Protein AF-A0AAD4SQM2-F1 (afdb_monomer_lite)

Structure (mmCIF, N/CA/C/O backbone):
data_AF-A0AAD4SQM2-F1
#
_entry.id   AF-A0AAD4SQM2-F1
#
loop_
_atom_site.group_PDB
_atom_site.id
_atom_site.type_symbol
_atom_site.label_atom_id
_atom_site.label_alt_id
_atom_site.label_comp_id
_atom_site.label_asym_id
_atom_site.label_entity_id
_atom_site.label_seq_id
_atom_site.pdbx_PDB_ins_code
_atom_site.Cartn_x
_atom_site.Cartn_y
_atom_site.Cartn_z
_atom_site.occupancy
_atom_site.B_iso_or_equiv
_atom_site.auth_seq_id
_atom_site.auth_comp_id
_atom_site.auth_asym_id
_atom_site.auth_atom_id
_atom_site.pdbx_PDB_model_num
ATOM 1 N N . MET A 1 1 ? -22.580 3.000 7.553 1.00 63.03 1 MET A N 1
ATOM 2 C CA . MET A 1 1 ? -21.147 3.328 7.423 1.00 63.03 1 MET A CA 1
ATOM 3 C C . MET A 1 1 ? -20.999 4.513 6.483 1.00 63.03 1 MET A C 1
ATOM 5 O O . MET A 1 1 ? -21.622 4.481 5.422 1.00 63.03 1 MET A O 1
ATOM 9 N N . PRO A 1 2 ? -20.251 5.557 6.866 1.00 73.69 2 PRO A N 1
ATOM 10 C CA . PRO A 1 2 ? -19.946 6.691 6.007 1.00 73.69 2 PRO A CA 1
ATOM 11 C C . PRO A 1 2 ? -19.097 6.228 4.822 1.00 73.69 2 PRO A C 1
ATOM 13 O O . PRO A 1 2 ? -18.259 5.330 4.945 1.00 73.69 2 PRO A O 1
ATOM 16 N N . LEU A 1 3 ? -19.306 6.860 3.670 1.00 71.75 3 LEU A N 1
ATOM 17 C CA . LEU A 1 3 ? -18.397 6.703 2.541 1.00 71.75 3 LEU A CA 1
ATOM 18 C C . LEU A 1 3 ? -17.006 7.222 2.947 1.00 71.75 3 LEU A C 1
ATOM 20 O O . LEU A 1 3 ? -16.938 8.241 3.645 1.00 71.75 3 LEU A O 1
ATOM 24 N N . PRO A 1 4 ? -15.913 6.561 2.521 1.00 71.56 4 PRO A N 1
ATOM 25 C CA . PRO A 1 4 ? -14.583 7.155 2.589 1.00 71.56 4 PRO A CA 1
ATOM 26 C C . PRO A 1 4 ? -14.603 8.560 1.989 1.00 71.56 4 PRO A C 1
ATOM 28 O O . PRO A 1 4 ? -15.380 8.785 1.056 1.00 71.56 4 PRO A O 1
ATOM 31 N N . PRO A 1 5 ? -13.816 9.515 2.514 1.00 68.94 5 PRO A N 1
ATOM 32 C CA . PRO A 1 5 ? -13.780 10.870 1.988 1.00 68.94 5 PRO A CA 1
ATOM 33 C C . PRO A 1 5 ? -13.407 10.822 0.506 1.00 68.94 5 PRO A C 1
ATOM 35 O O . PRO A 1 5 ? -12.262 10.584 0.139 1.00 68.94 5 PRO A O 1
ATOM 38 N N . ILE A 1 6 ? -14.408 11.020 -0.349 1.00 61.81 6 ILE A N 1
ATOM 39 C CA . ILE A 1 6 ? -14.226 11.091 -1.793 1.00 61.81 6 ILE A CA 1
ATOM 40 C C . ILE A 1 6 ? -13.721 12.505 -2.092 1.00 61.81 6 ILE A C 1
ATOM 42 O O . ILE A 1 6 ? -14.385 13.464 -1.679 1.00 61.81 6 ILE A O 1
ATOM 46 N N . PRO A 1 7 ? -12.595 12.682 -2.807 1.00 55.62 7 PRO A N 1
ATOM 47 C CA . PRO A 1 7 ? -12.159 14.003 -3.236 1.00 55.62 7 PRO A CA 1
ATOM 48 C C . PRO A 1 7 ? -13.310 14.735 -3.938 1.00 55.62 7 PRO A C 1
ATOM 50 O O . PRO A 1 7 ? -13.963 14.193 -4.830 1.00 55.62 7 PRO A O 1
ATOM 53 N N . THR A 1 8 ? -13.571 15.975 -3.523 1.00 52.72 8 THR A N 1
ATOM 54 C CA . THR A 1 8 ? -14.734 16.805 -3.898 1.00 52.72 8 THR A CA 1
ATOM 55 C C . THR A 1 8 ? -14.882 17.076 -5.401 1.00 52.72 8 THR A C 1
ATOM 57 O O . THR A 1 8 ? -15.929 17.549 -5.848 1.00 52.72 8 THR A O 1
ATOM 60 N N . ASP A 1 9 ? -13.871 16.751 -6.204 1.00 56.41 9 ASP A N 1
ATOM 61 C CA . ASP A 1 9 ? -13.920 16.832 -7.658 1.00 56.41 9 ASP A CA 1
ATOM 62 C C . ASP A 1 9 ? -14.498 15.532 -8.237 1.00 56.41 9 ASP A C 1
ATOM 64 O O . ASP A 1 9 ? -13.792 14.531 -8.326 1.00 56.41 9 ASP A O 1
ATOM 68 N N . LYS A 1 10 ? -15.799 15.558 -8.584 1.00 52.84 10 LYS A N 1
ATOM 69 C CA . LYS A 1 10 ? -16.571 14.534 -9.328 1.00 52.84 10 LYS A CA 1
ATOM 70 C C . LYS A 1 10 ? -15.819 13.210 -9.500 1.00 52.84 10 LYS A C 1
ATOM 72 O O . LYS A 1 10 ? -15.037 13.105 -10.444 1.00 52.84 10 LYS A O 1
ATOM 77 N N . PHE A 1 11 ? -16.102 12.224 -8.638 1.00 55.72 11 PHE A N 1
ATOM 78 C CA . PHE A 1 11 ? -15.514 10.875 -8.641 1.00 55.72 11 PHE A CA 1
ATOM 79 C C . PHE A 1 11 ? -15.163 10.396 -10.057 1.00 55.72 11 PHE A C 1
ATOM 81 O O . PHE A 1 11 ? -16.002 9.893 -10.809 1.00 55.72 11 PHE A O 1
ATOM 88 N N . ASN A 1 12 ? -13.909 10.613 -10.454 1.00 66.81 12 ASN A N 1
ATOM 89 C CA . ASN A 1 12 ? -13.427 10.250 -11.771 1.00 66.81 12 ASN A CA 1
ATOM 90 C C . ASN A 1 12 ? -12.497 9.071 -11.584 1.00 66.81 12 ASN A C 1
ATOM 92 O O . ASN A 1 12 ? -11.294 9.240 -11.402 1.00 66.81 12 ASN A O 1
ATOM 96 N N . ARG A 1 13 ? -13.062 7.868 -11.686 1.00 64.75 13 ARG A N 1
ATOM 97 C CA . ARG A 1 13 ? -12.325 6.606 -11.571 1.00 64.75 13 ARG A CA 1
ATOM 98 C C . ARG A 1 13 ? -11.115 6.520 -12.514 1.00 64.75 13 ARG A C 1
ATOM 100 O O . ARG A 1 13 ? -10.196 5.761 -12.251 1.00 64.75 13 ARG A O 1
ATOM 107 N N . LYS A 1 14 ? -11.064 7.326 -13.587 1.00 72.81 14 LYS A N 1
ATOM 108 C CA . LYS A 1 14 ? -9.888 7.425 -14.473 1.00 72.81 14 LYS A CA 1
ATOM 109 C C . LYS A 1 14 ? -8.684 8.123 -13.822 1.00 72.81 14 LYS A C 1
ATOM 111 O O . LYS A 1 14 ? -7.577 7.982 -14.325 1.00 72.81 14 LYS A O 1
ATOM 116 N N . LYS A 1 15 ? -8.888 8.896 -12.750 1.00 80.50 15 LYS A N 1
ATOM 117 C CA . LYS A 1 15 ? -7.822 9.545 -11.966 1.00 80.50 15 LYS A CA 1
ATOM 118 C C . LYS A 1 15 ? -7.243 8.618 -10.894 1.00 80.50 15 LYS A C 1
ATOM 120 O O . LYS A 1 15 ? -6.137 8.877 -10.423 1.00 80.50 15 LYS A O 1
ATOM 125 N N . VAL A 1 16 ? -7.967 7.563 -10.523 1.00 82.25 16 VAL A N 1
ATOM 126 C CA . VAL A 1 16 ? -7.550 6.606 -9.498 1.00 82.25 16 VAL A CA 1
ATOM 127 C C . VAL A 1 16 ? -6.664 5.531 -10.122 1.00 82.25 16 VAL A C 1
ATOM 129 O O . VAL A 1 16 ? -7.037 4.862 -11.086 1.00 82.25 16 VAL A O 1
ATOM 132 N N . LYS A 1 17 ? -5.463 5.389 -9.569 1.00 84.12 17 LYS A N 1
ATOM 133 C CA . LYS A 1 17 ? -4.440 4.444 -10.012 1.00 84.12 17 LYS A CA 1
ATOM 134 C C . LYS A 1 17 ? -4.596 3.090 -9.321 1.00 84.12 17 LYS A C 1
ATOM 136 O O . LYS A 1 17 ? -4.480 2.058 -9.979 1.00 84.12 17 LYS A O 1
ATOM 141 N N . CYS A 1 18 ? -4.825 3.094 -8.011 1.00 81.12 18 CYS A N 1
ATOM 142 C CA . CYS A 1 18 ? -4.994 1.896 -7.191 1.00 81.12 18 CYS A CA 1
ATOM 143 C C . CYS A 1 18 ? -5.821 2.242 -5.955 1.00 81.12 18 CYS A C 1
ATOM 145 O O . CYS A 1 18 ? -5.713 3.353 -5.443 1.00 81.12 18 CYS A O 1
ATOM 147 N N . GLU A 1 19 ? -6.592 1.272 -5.477 1.00 86.88 19 GLU A N 1
ATOM 148 C CA . GLU A 1 19 ? -7.399 1.369 -4.262 1.00 86.88 19 GLU A CA 1
ATOM 149 C C . GLU A 1 19 ? -7.132 0.132 -3.406 1.00 86.88 19 GLU A C 1
ATOM 151 O O . GLU A 1 19 ? -6.908 -0.956 -3.943 1.00 86.88 19 GLU A O 1
ATOM 156 N N . TYR A 1 20 ? -7.169 0.298 -2.091 1.00 88.50 20 TYR A N 1
ATOM 157 C CA . TYR A 1 20 ? -7.194 -0.801 -1.135 1.00 88.50 20 TYR A CA 1
ATOM 158 C C . TYR A 1 20 ? -8.310 -0.558 -0.127 1.00 88.50 20 TYR A C 1
ATOM 160 O O . TYR A 1 20 ? -8.485 0.557 0.360 1.00 88.50 20 TYR A O 1
ATOM 168 N N . PHE A 1 21 ? -9.059 -1.613 0.179 1.00 88.81 21 PHE A N 1
ATOM 169 C CA . PHE A 1 21 ? -10.100 -1.604 1.196 1.00 88.81 21 PHE A CA 1
ATOM 170 C C . PHE A 1 21 ? -10.106 -2.963 1.890 1.00 88.81 21 PHE A C 1
ATOM 172 O O . PHE A 1 21 ? -10.423 -3.977 1.263 1.00 88.81 21 PHE A O 1
ATOM 179 N N . GLY A 1 22 ? -9.721 -2.998 3.163 1.00 88.12 22 GLY A N 1
ATOM 180 C CA . GLY A 1 22 ? -9.525 -4.255 3.881 1.00 88.12 22 GLY A CA 1
ATOM 181 C C . GLY A 1 22 ? -9.401 -4.078 5.387 1.00 88.12 22 GLY A C 1
ATOM 182 O O . GLY A 1 22 ? -9.213 -2.970 5.879 1.00 88.12 22 GLY A O 1
ATOM 183 N N . VAL A 1 23 ? -9.527 -5.188 6.114 1.00 88.81 23 VAL A N 1
ATOM 184 C CA . VAL A 1 23 ? -9.517 -5.220 7.583 1.00 88.81 23 VAL A CA 1
ATOM 185 C C . VAL A 1 23 ? -8.161 -5.709 8.095 1.00 88.81 23 VAL A C 1
ATOM 187 O O . VAL A 1 23 ? -7.629 -6.702 7.590 1.00 88.81 23 VAL A O 1
ATOM 190 N N . CYS A 1 24 ? -7.628 -5.046 9.119 1.00 88.81 24 CYS A N 1
ATOM 191 C CA . CYS A 1 24 ? -6.468 -5.480 9.895 1.00 88.81 24 CYS A CA 1
ATOM 192 C C . CYS A 1 24 ? -6.753 -5.255 11.387 1.00 88.81 24 CYS A C 1
ATOM 194 O O . CYS A 1 24 ? -7.168 -4.170 11.767 1.00 88.81 24 CYS A O 1
ATOM 196 N N . ASN A 1 25 ? -6.569 -6.282 12.222 1.00 86.38 25 ASN A N 1
ATOM 197 C CA . ASN A 1 25 ? -6.834 -6.236 13.670 1.00 86.38 25 ASN A CA 1
ATOM 198 C C . ASN A 1 25 ? -8.198 -5.626 14.040 1.00 86.38 25 ASN A C 1
ATOM 200 O O . ASN A 1 25 ? -8.266 -4.752 14.887 1.00 86.38 25 ASN A O 1
ATOM 204 N N . GLU A 1 26 ? -9.276 -6.061 13.378 1.00 85.62 26 GLU A N 1
ATOM 205 C CA . GLU A 1 26 ? -10.652 -5.550 13.573 1.00 85.62 26 GLU A CA 1
ATOM 206 C C . GLU A 1 26 ? -10.896 -4.104 13.100 1.00 85.62 26 GLU A C 1
ATOM 208 O O . GLU A 1 26 ? -12.046 -3.679 13.003 1.00 85.62 26 GLU A O 1
ATOM 213 N N . HIS A 1 27 ? -9.851 -3.384 12.690 1.00 89.00 27 HIS A N 1
ATOM 214 C CA . HIS A 1 27 ? -9.949 -2.053 12.107 1.00 89.00 27 HIS A CA 1
ATOM 215 C C . HIS A 1 27 ? -10.046 -2.124 10.585 1.00 89.00 27 HIS A C 1
ATOM 217 O O . HIS A 1 27 ? -9.400 -2.938 9.918 1.00 89.00 27 HIS A O 1
ATOM 223 N N . LEU A 1 28 ? -10.883 -1.264 10.014 1.00 91.62 28 LEU A N 1
ATOM 224 C CA . LEU A 1 28 ? -11.091 -1.180 8.576 1.00 91.62 28 LEU A CA 1
ATOM 225 C C . LEU A 1 28 ? -10.245 -0.049 7.993 1.00 91.62 28 LEU A C 1
ATOM 227 O O . LEU A 1 28 ? -10.322 1.086 8.455 1.00 91.62 28 LEU A O 1
ATOM 231 N N . TYR A 1 29 ? -9.505 -0.350 6.931 1.00 92.50 29 TYR A N 1
ATOM 232 C CA . TYR A 1 29 ? -8.598 0.587 6.281 1.00 92.50 29 TYR A CA 1
ATOM 233 C C . TYR A 1 29 ? -9.017 0.864 4.847 1.00 92.50 29 TYR A C 1
ATOM 235 O O . TYR A 1 29 ? -9.511 -0.020 4.138 1.00 92.50 29 TYR A O 1
ATOM 243 N N . PHE A 1 30 ? -8.750 2.087 4.407 1.00 92.00 30 PHE A N 1
ATOM 244 C CA . PHE A 1 30 ? -8.954 2.537 3.043 1.00 92.00 30 PHE A CA 1
ATOM 245 C C . PHE A 1 30 ? -7.733 3.302 2.539 1.00 92.00 30 PHE A C 1
ATOM 247 O O . PHE A 1 30 ? -7.156 4.124 3.249 1.00 92.00 30 PHE A O 1
ATOM 254 N N . VAL A 1 31 ? -7.353 3.034 1.293 1.00 92.00 31 VAL A N 1
ATOM 255 C CA . VAL A 1 31 ? -6.299 3.756 0.584 1.00 92.00 31 VAL A CA 1
ATOM 256 C C . VAL A 1 31 ? -6.781 4.052 -0.824 1.00 92.00 31 VAL A C 1
ATOM 258 O O . VAL A 1 31 ? -7.193 3.140 -1.541 1.00 92.00 31 VAL A O 1
ATOM 261 N N . GLU A 1 32 ? -6.658 5.305 -1.245 1.00 89.38 32 GLU A N 1
ATOM 262 C CA . GLU A 1 32 ? -6.883 5.728 -2.624 1.00 89.38 32 GLU A CA 1
ATOM 263 C C . GLU A 1 32 ? -5.618 6.407 -3.144 1.00 89.38 32 GLU A C 1
ATOM 265 O O . GLU A 1 32 ? -5.130 7.386 -2.582 1.00 89.38 32 GLU A O 1
ATOM 270 N N . VAL A 1 33 ? -5.062 5.873 -4.229 1.00 89.12 33 VAL A N 1
ATOM 271 C CA . VAL A 1 33 ? -3.860 6.417 -4.860 1.00 89.12 33 VAL A CA 1
ATOM 272 C C . VAL A 1 33 ? -4.245 7.042 -6.189 1.00 89.12 33 VAL A C 1
ATOM 274 O O . VAL A 1 33 ? -4.713 6.348 -7.095 1.00 89.12 33 VAL A O 1
ATOM 277 N N . HIS A 1 34 ? -3.986 8.336 -6.356 1.00 87.88 34 HIS A N 1
ATOM 278 C CA . HIS A 1 34 ? -4.224 9.041 -7.615 1.00 87.88 34 HIS A CA 1
ATOM 279 C C . HIS A 1 34 ? -3.015 9.001 -8.546 1.00 87.88 34 HIS A C 1
ATOM 281 O O . HIS A 1 34 ? -1.870 9.045 -8.109 1.00 87.88 34 HIS A O 1
ATOM 287 N N . HIS A 1 35 ? -3.258 9.019 -9.858 1.00 84.50 35 HIS A N 1
ATOM 288 C CA . HIS A 1 35 ? -2.187 9.115 -10.854 1.00 84.50 35 HIS A CA 1
ATOM 289 C C . HIS A 1 35 ? -1.318 10.379 -10.698 1.00 84.50 35 HIS A C 1
ATOM 291 O O . HIS A 1 35 ? -0.121 10.319 -10.968 1.00 84.50 35 HIS A O 1
ATOM 297 N N . SER A 1 36 ? -1.895 11.504 -10.258 1.00 83.94 36 SER A N 1
ATOM 298 C CA . SER A 1 36 ? -1.189 12.784 -10.068 1.00 83.94 36 SER A CA 1
ATOM 299 C C . SER A 1 36 ? -0.267 12.817 -8.847 1.00 83.94 36 SER A C 1
ATOM 301 O O . SER A 1 36 ? 0.633 13.647 -8.798 1.00 83.94 36 SER A O 1
ATOM 303 N N . SER A 1 37 ? -0.489 11.937 -7.871 1.00 84.75 37 SER A N 1
ATOM 304 C CA . SER A 1 37 ? 0.252 11.882 -6.607 1.00 84.75 37 SER A CA 1
ATOM 305 C C . SER A 1 37 ? 0.583 10.438 -6.237 1.00 84.75 37 SER A C 1
ATOM 307 O O . SER A 1 37 ? 0.502 10.038 -5.085 1.00 84.75 37 SER A O 1
ATOM 309 N N . ALA A 1 38 ? 0.943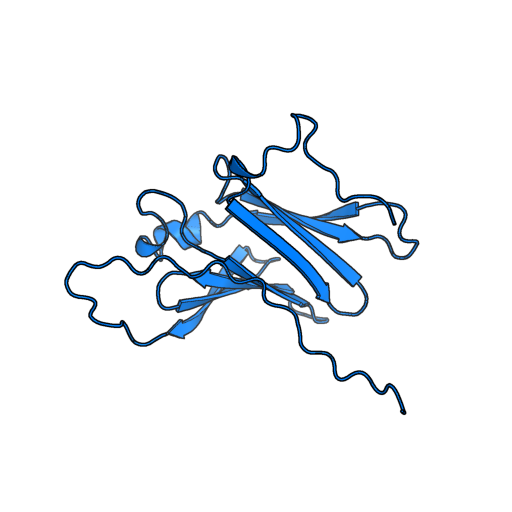 9.612 -7.220 1.00 86.81 38 ALA A N 1
ATOM 310 C CA . ALA A 1 38 ? 1.015 8.169 -6.998 1.00 86.81 38 ALA A CA 1
ATOM 311 C C . ALA A 1 38 ? 2.122 7.728 -6.023 1.00 86.81 38 ALA A C 1
ATOM 313 O O . ALA A 1 38 ? 2.102 6.586 -5.577 1.00 86.81 38 ALA A O 1
ATOM 314 N N . THR A 1 39 ? 3.075 8.603 -5.693 1.00 92.06 39 THR A N 1
ATOM 315 C CA . THR A 1 39 ? 4.099 8.346 -4.672 1.00 92.06 39 THR A CA 1
ATOM 316 C C . THR A 1 39 ? 3.707 8.827 -3.285 1.00 92.06 39 THR A C 1
ATOM 318 O O . THR A 1 39 ? 4.335 8.390 -2.334 1.00 92.06 39 THR A O 1
ATOM 321 N N . ARG A 1 40 ? 2.702 9.701 -3.151 1.00 94.88 40 ARG A N 1
ATOM 322 C CA . ARG A 1 40 ? 2.311 10.304 -1.873 1.00 94.88 40 ARG A CA 1
ATOM 323 C C . ARG A 1 40 ? 0.811 10.205 -1.663 1.00 94.88 40 ARG A C 1
ATOM 325 O O . ARG A 1 40 ? 0.037 10.806 -2.410 1.00 94.88 40 ARG A O 1
ATOM 332 N N . PHE A 1 41 ? 0.415 9.438 -0.662 1.00 93.94 41 PHE A N 1
ATOM 333 C CA . PHE A 1 41 ? -0.984 9.153 -0.367 1.00 93.94 41 PHE A CA 1
ATOM 334 C C . PHE A 1 41 ? -1.167 8.807 1.108 1.00 93.94 41 PHE A C 1
ATOM 336 O O . PHE A 1 41 ? -0.210 8.459 1.801 1.00 93.94 41 PHE A O 1
ATOM 343 N N . ASP A 1 42 ? -2.414 8.875 1.558 1.00 95.25 42 ASP A N 1
ATOM 344 C CA . ASP A 1 42 ? -2.784 8.630 2.945 1.00 95.25 42 ASP A CA 1
ATOM 345 C C . ASP A 1 42 ? -3.416 7.248 3.103 1.00 95.25 42 ASP A C 1
ATOM 347 O O . ASP A 1 42 ? -4.134 6.762 2.224 1.00 95.25 42 ASP A O 1
ATOM 351 N N . ILE A 1 43 ? -3.166 6.631 4.254 1.00 95.00 43 ILE A N 1
ATOM 352 C CA . ILE A 1 43 ? -3.900 5.459 4.721 1.00 95.00 43 ILE A CA 1
ATOM 353 C C . ILE A 1 43 ? -4.915 5.936 5.748 1.00 95.00 43 ILE A C 1
ATOM 355 O O . ILE A 1 43 ? -4.547 6.516 6.773 1.00 95.00 43 ILE A O 1
ATOM 359 N N . LEU A 1 44 ? -6.188 5.672 5.469 1.00 94.75 44 LEU A N 1
ATOM 360 C CA . LEU A 1 44 ? -7.295 6.014 6.345 1.00 94.75 44 LEU A CA 1
ATOM 361 C C . LEU A 1 44 ? -7.753 4.789 7.129 1.00 94.75 44 LEU A C 1
ATOM 363 O O . LEU A 1 44 ? -7.845 3.695 6.578 1.00 94.75 44 LEU A O 1
ATOM 367 N N . GLU A 1 45 ? -8.087 5.000 8.393 1.00 94.81 45 GLU A N 1
ATOM 368 C CA . GLU A 1 45 ? -8.701 4.030 9.293 1.00 94.81 45 GLU A CA 1
ATOM 369 C C . GLU A 1 45 ? -10.124 4.493 9.622 1.00 94.81 45 GLU A C 1
ATOM 371 O O . GLU A 1 45 ? -10.372 5.681 9.850 1.00 94.81 45 GLU A O 1
ATOM 376 N N . MET A 1 46 ? -11.075 3.564 9.593 1.00 93.06 46 MET A N 1
ATOM 377 C CA . MET A 1 46 ? -12.440 3.806 10.046 1.00 93.06 46 MET A CA 1
ATOM 378 C C . MET A 1 46 ? -12.473 3.785 11.573 1.00 93.06 46 MET A C 1
ATOM 380 O O . MET A 1 46 ? -11.968 2.849 12.192 1.00 93.06 46 MET A O 1
ATOM 384 N N . ASP A 1 47 ? -13.128 4.781 12.161 1.00 89.62 47 ASP A N 1
ATOM 385 C CA . ASP A 1 47 ? -13.370 4.824 13.600 1.00 89.62 47 ASP A CA 1
ATOM 386 C C . ASP A 1 47 ? -14.228 3.632 14.078 1.00 89.62 47 ASP A C 1
ATOM 388 O O . ASP A 1 47 ? -15.047 3.103 13.322 1.00 89.62 47 ASP A O 1
ATOM 392 N N . ILE A 1 48 ? -14.073 3.226 15.341 1.00 87.06 48 ILE A N 1
ATOM 393 C CA . ILE A 1 48 ? -14.729 2.040 15.930 1.00 87.06 48 ILE A CA 1
ATOM 394 C C . ILE A 1 48 ? -16.255 2.176 15.899 1.00 87.06 48 ILE A C 1
ATOM 396 O O . ILE A 1 48 ? -16.969 1.206 15.644 1.00 87.06 48 ILE A O 1
ATOM 400 N N . ASP A 1 49 ? -16.758 3.397 16.084 1.00 88.44 49 ASP A N 1
ATOM 401 C CA . ASP A 1 49 ? -18.190 3.698 16.007 1.00 88.44 49 ASP A CA 1
ATOM 402 C C . ASP A 1 49 ? -18.699 3.787 14.552 1.00 88.44 49 ASP A C 1
ATOM 404 O O . ASP A 1 49 ? -19.872 4.076 14.303 1.00 88.44 49 ASP A O 1
ATOM 408 N N . TYR A 1 50 ? -17.828 3.540 13.567 1.00 84.31 50 TYR A N 1
ATOM 409 C CA . TYR A 1 50 ? -18.100 3.622 12.133 1.00 84.31 50 TYR A CA 1
ATOM 410 C C . TYR A 1 50 ? -18.705 4.968 11.721 1.00 84.31 50 TYR A C 1
ATOM 412 O O . TYR A 1 50 ? -19.614 5.010 10.885 1.00 84.31 50 TYR A O 1
ATOM 420 N N . THR A 1 51 ? -18.240 6.066 12.322 1.00 85.94 51 THR A N 1
ATOM 421 C CA . THR A 1 51 ? -18.797 7.414 12.110 1.00 85.94 51 THR A CA 1
ATOM 422 C C . THR A 1 51 ? -17.964 8.266 11.161 1.00 85.94 51 THR A C 1
ATOM 424 O O . THR A 1 51 ? -18.526 9.091 10.434 1.00 85.94 51 THR A O 1
ATOM 427 N N . CYS A 1 52 ? -16.649 8.053 11.107 1.00 88.81 52 CYS A N 1
ATOM 428 C CA . CYS A 1 52 ? -15.741 8.811 10.259 1.00 88.81 52 CYS A CA 1
ATOM 429 C C . CYS A 1 52 ? -14.496 8.004 9.865 1.00 88.81 52 CYS A C 1
ATOM 431 O O . CYS A 1 52 ? -14.209 6.940 10.412 1.00 88.81 52 CYS A O 1
ATOM 433 N N . TRP A 1 53 ? -13.765 8.547 8.893 1.00 92.44 53 TRP A N 1
ATOM 434 C CA . TRP A 1 53 ? -12.450 8.069 8.483 1.00 92.44 53 TRP A CA 1
ATOM 435 C C . TRP A 1 53 ? -11.388 9.046 8.971 1.00 92.44 53 TRP A C 1
ATOM 437 O O . TRP A 1 53 ? -11.518 10.251 8.742 1.00 92.44 53 TRP A O 1
ATOM 447 N N . THR A 1 54 ? -10.329 8.526 9.582 1.00 93.00 54 THR A N 1
ATOM 448 C CA . THR A 1 54 ? -9.202 9.314 10.089 1.00 93.00 54 THR A CA 1
ATOM 449 C C . THR A 1 54 ? -7.926 8.905 9.372 1.00 93.00 54 THR A C 1
ATOM 451 O O . THR A 1 54 ? -7.703 7.725 9.113 1.00 93.00 54 THR A O 1
ATOM 454 N N . VAL A 1 55 ? -7.076 9.873 9.030 1.00 94.62 55 VAL A N 1
ATOM 455 C CA . VAL A 1 55 ? -5.753 9.574 8.468 1.00 94.62 55 VAL A CA 1
ATOM 456 C C . VAL A 1 55 ? -4.877 8.972 9.565 1.00 94.62 55 VAL A C 1
ATOM 458 O O . VAL A 1 55 ? -4.638 9.621 10.581 1.00 94.62 55 VAL A O 1
ATOM 461 N N . LYS A 1 56 ? -4.400 7.744 9.346 1.00 95.12 56 LYS A N 1
ATOM 462 C CA . LYS A 1 56 ? -3.518 7.024 10.275 1.00 95.12 56 LYS A CA 1
ATOM 463 C C . LYS A 1 56 ? -2.050 7.126 9.867 1.00 95.12 56 LYS A C 1
ATOM 465 O O . LYS A 1 56 ? -1.193 7.336 10.719 1.00 95.12 56 LYS A O 1
ATOM 470 N N . TYR A 1 57 ? -1.766 7.022 8.566 1.00 96.19 57 TYR A N 1
ATOM 471 C CA . TYR A 1 57 ? -0.404 7.110 8.033 1.00 96.19 57 TYR A CA 1
ATOM 472 C C . TYR A 1 57 ? -0.333 7.980 6.781 1.00 96.19 57 TYR A C 1
ATOM 474 O O . TYR A 1 57 ? -1.233 7.949 5.941 1.00 96.19 57 TYR A O 1
ATOM 482 N N . HIS A 1 58 ? 0.793 8.675 6.635 1.00 96.06 58 HIS A N 1
ATOM 483 C CA . HIS A 1 58 ? 1.203 9.341 5.403 1.00 96.06 58 HIS A CA 1
ATOM 484 C C . HIS A 1 58 ? 2.298 8.508 4.737 1.00 96.06 58 HIS A C 1
ATOM 486 O O . HIS A 1 58 ? 3.325 8.227 5.354 1.00 96.06 58 HIS A O 1
ATOM 492 N N . VAL A 1 59 ? 2.092 8.104 3.486 1.00 96.19 59 VAL A N 1
ATOM 493 C CA . VAL A 1 59 ? 3.041 7.269 2.738 1.00 96.19 59 VAL A CA 1
ATOM 494 C C . VAL A 1 59 ? 3.809 8.126 1.737 1.00 96.19 59 VAL A C 1
ATOM 496 O O . VAL A 1 59 ? 3.193 8.894 0.998 1.00 96.19 59 VAL A O 1
ATOM 499 N N . ASP A 1 60 ? 5.135 7.958 1.667 1.00 96.12 60 ASP A N 1
ATOM 500 C CA . ASP A 1 60 ? 5.984 8.525 0.612 1.00 96.12 60 ASP A CA 1
ATOM 501 C C . ASP A 1 60 ? 6.870 7.442 -0.028 1.00 96.12 60 ASP A C 1
ATOM 503 O O . ASP A 1 60 ? 7.852 6.974 0.537 1.00 96.12 60 ASP A O 1
ATOM 507 N N . LEU A 1 61 ? 6.529 7.045 -1.252 1.00 95.25 61 LEU A N 1
ATOM 508 C CA . LEU A 1 61 ? 7.246 6.023 -2.014 1.00 95.25 61 LEU A CA 1
ATOM 509 C C . LEU A 1 61 ? 8.422 6.581 -2.831 1.00 95.25 61 LEU A C 1
ATOM 511 O O . LEU A 1 61 ? 8.953 5.866 -3.680 1.00 95.25 61 LEU A O 1
ATOM 515 N N . GLN A 1 62 ? 8.835 7.836 -2.636 1.00 93.75 62 GLN A N 1
ATOM 516 C CA . GLN A 1 62 ? 9.889 8.454 -3.444 1.00 93.75 62 GLN A CA 1
ATOM 517 C C . GLN A 1 62 ? 11.209 7.666 -3.392 1.00 93.75 62 GLN A C 1
ATOM 519 O O . GLN A 1 62 ? 11.742 7.310 -4.444 1.00 93.75 62 GLN A O 1
ATOM 524 N N . GLU A 1 63 ? 11.692 7.288 -2.209 1.00 95.12 63 GLU A N 1
ATOM 525 C CA . GLU A 1 63 ? 12.916 6.478 -2.076 1.00 95.12 63 GLU A CA 1
ATOM 526 C C . GLU A 1 63 ? 12.770 5.091 -2.719 1.00 95.12 63 GLU A C 1
ATOM 528 O O . GLU A 1 63 ? 13.686 4.585 -3.372 1.00 95.12 63 GLU A O 1
ATOM 533 N N . LEU A 1 64 ? 11.575 4.499 -2.628 1.00 94.69 64 LEU A N 1
ATOM 534 C CA . LEU A 1 64 ? 11.278 3.222 -3.271 1.00 94.69 64 LEU A CA 1
ATOM 535 C C . LEU A 1 64 ? 11.378 3.331 -4.800 1.00 94.69 64 LEU A C 1
ATOM 537 O O . LEU A 1 64 ? 11.904 2.429 -5.449 1.00 94.69 64 LEU A O 1
ATOM 541 N N . THR A 1 65 ? 10.930 4.448 -5.379 1.00 93.00 65 THR A N 1
ATOM 542 C CA . THR A 1 65 ? 11.017 4.684 -6.828 1.00 93.00 65 THR A CA 1
ATOM 543 C C . THR A 1 65 ? 12.444 4.895 -7.327 1.00 93.00 65 THR A C 1
ATOM 545 O O . THR A 1 65 ? 12.738 4.565 -8.475 1.00 93.00 65 THR A O 1
ATOM 548 N N . ILE A 1 66 ? 13.338 5.400 -6.470 1.00 93.62 66 ILE A N 1
ATOM 549 C CA . ILE A 1 66 ? 14.770 5.531 -6.769 1.00 93.62 66 ILE A CA 1
ATOM 550 C C . ILE A 1 66 ? 15.435 4.151 -6.749 1.00 93.62 66 ILE A C 1
ATOM 552 O O . ILE A 1 66 ? 16.206 3.823 -7.651 1.00 93.62 66 ILE A O 1
ATOM 556 N N . ALA A 1 67 ? 15.116 3.327 -5.747 1.00 94.62 67 ALA A N 1
ATOM 557 C CA . ALA A 1 67 ? 15.671 1.982 -5.613 1.00 94.62 67 ALA A CA 1
ATOM 558 C C . ALA A 1 67 ? 15.144 0.993 -6.668 1.00 94.62 67 ALA A C 1
ATOM 560 O O . ALA A 1 67 ? 15.884 0.106 -7.095 1.00 94.62 67 ALA A O 1
ATOM 561 N N . TYR A 1 68 ? 13.890 1.152 -7.099 1.00 91.81 68 TYR A N 1
ATOM 562 C CA . TYR A 1 68 ? 13.229 0.294 -8.085 1.00 91.81 68 TYR A CA 1
ATOM 563 C C . TYR A 1 68 ? 12.680 1.122 -9.255 1.00 91.81 68 TYR A C 1
ATOM 565 O O . TYR A 1 68 ? 11.462 1.305 -9.387 1.00 91.81 68 TYR A O 1
ATOM 573 N N . PRO A 1 69 ? 13.557 1.619 -10.146 1.00 89.81 69 PRO A N 1
ATOM 574 C CA . PRO A 1 69 ? 13.152 2.457 -11.271 1.00 89.81 69 PRO A CA 1
ATOM 575 C C . PRO A 1 69 ? 12.215 1.732 -12.247 1.00 89.81 69 PRO A C 1
ATOM 577 O O . PRO A 1 69 ? 11.505 2.379 -13.011 1.00 89.81 69 PRO A O 1
ATOM 580 N N . GLU A 1 70 ? 12.133 0.396 -12.216 1.00 84.69 70 GLU A N 1
ATOM 581 C CA . GLU A 1 70 ? 11.146 -0.363 -12.985 1.00 84.69 70 GLU A CA 1
ATOM 582 C C . GLU A 1 70 ? 9.689 -0.030 -12.630 1.00 84.69 70 GLU A C 1
ATOM 584 O O . GLU A 1 70 ? 8.812 -0.288 -13.457 1.00 84.69 70 GLU A O 1
ATOM 589 N N . MET A 1 71 ? 9.440 0.554 -11.450 1.00 84.62 71 MET A N 1
ATOM 590 C CA . MET A 1 71 ? 8.142 1.102 -11.046 1.00 84.62 71 MET A CA 1
ATOM 591 C C . MET A 1 71 ? 7.796 2.386 -11.800 1.00 84.62 71 MET A C 1
ATOM 593 O O . MET A 1 71 ? 6.621 2.701 -11.969 1.00 84.62 71 MET A O 1
ATOM 597 N N . VAL A 1 72 ? 8.805 3.142 -12.238 1.00 83.81 72 VAL A N 1
ATOM 598 C CA . VAL A 1 72 ? 8.667 4.447 -12.892 1.00 83.81 72 VAL A CA 1
ATOM 599 C C . VAL A 1 72 ? 8.881 4.262 -14.389 1.00 83.81 72 VAL A C 1
ATOM 601 O O . VAL A 1 72 ? 9.955 4.501 -14.933 1.00 83.81 72 VAL A O 1
ATOM 604 N N . ARG A 1 73 ? 7.845 3.771 -15.074 1.00 73.88 73 ARG A N 1
ATOM 605 C CA . ARG A 1 73 ? 7.853 3.641 -16.541 1.00 73.88 73 ARG A CA 1
ATOM 606 C C . ARG A 1 73 ? 7.083 4.805 -17.164 1.00 73.88 73 ARG A C 1
ATOM 608 O O . ARG A 1 73 ? 7.467 5.953 -17.004 1.00 73.88 73 ARG A O 1
ATOM 615 N N . ALA A 1 74 ? 5.983 4.532 -17.867 1.00 69.75 74 ALA A N 1
ATOM 616 C CA . ALA A 1 74 ? 5.083 5.583 -18.357 1.00 69.75 74 ALA A CA 1
ATOM 617 C C . ALA A 1 74 ? 4.196 6.159 -17.234 1.00 69.75 74 ALA A C 1
ATOM 619 O O . ALA A 1 74 ? 3.791 7.316 -17.277 1.00 69.75 74 ALA A O 1
ATOM 620 N N . HIS A 1 75 ? 3.916 5.333 -16.225 1.00 76.00 75 HIS A N 1
ATOM 621 C CA . HIS A 1 75 ? 3.194 5.654 -15.000 1.00 76.00 75 HIS A CA 1
ATOM 622 C C . HIS A 1 75 ? 3.807 4.846 -13.853 1.00 76.00 75 HIS A C 1
ATOM 624 O O . HIS A 1 75 ? 4.579 3.917 -14.102 1.00 76.00 75 HIS A O 1
ATOM 630 N N . TYR A 1 76 ? 3.429 5.176 -12.618 1.00 85.12 76 TYR A N 1
ATOM 631 C CA . TYR A 1 76 ? 3.794 4.392 -11.444 1.00 85.12 76 TYR A CA 1
ATOM 632 C C . TYR A 1 76 ? 3.090 3.033 -11.457 1.00 85.12 76 TYR A C 1
ATOM 634 O O . TYR A 1 76 ? 1.864 2.955 -11.331 1.00 85.12 76 TYR A O 1
ATOM 642 N N . ASP A 1 77 ? 3.878 1.976 -11.619 1.00 86.12 77 ASP A N 1
ATOM 643 C CA . ASP A 1 77 ? 3.420 0.597 -11.736 1.00 86.12 77 ASP A CA 1
ATOM 644 C C . ASP A 1 77 ? 3.598 -0.130 -10.400 1.00 86.12 77 ASP A C 1
ATOM 646 O O . ASP A 1 77 ? 4.700 -0.530 -10.033 1.00 86.12 77 ASP A O 1
ATOM 650 N N . PHE A 1 78 ? 2.510 -0.227 -9.636 1.00 88.25 78 PHE A N 1
ATOM 651 C CA . PHE A 1 78 ? 2.458 -0.988 -8.389 1.00 88.25 78 PHE A CA 1
ATOM 652 C C . PHE A 1 78 ? 1.008 -1.306 -8.005 1.00 88.25 78 PHE A C 1
ATOM 654 O O . PHE A 1 78 ? 0.084 -0.677 -8.522 1.00 88.25 78 PHE A O 1
ATOM 661 N N . SER A 1 79 ? 0.800 -2.193 -7.040 1.00 89.00 79 SER A N 1
ATOM 662 C CA . SER A 1 79 ? -0.500 -2.470 -6.414 1.00 89.00 79 SER A CA 1
ATOM 663 C C . SER A 1 79 ? -0.321 -2.593 -4.904 1.00 89.00 79 SER A C 1
ATOM 665 O O . SER A 1 79 ? 0.691 -3.127 -4.453 1.00 89.00 79 SER A O 1
ATOM 667 N N . ILE A 1 80 ? -1.288 -2.109 -4.127 1.00 90.81 80 ILE A N 1
ATOM 668 C CA . ILE A 1 80 ? -1.327 -2.349 -2.680 1.00 90.81 80 ILE A CA 1
ATOM 669 C C . ILE A 1 80 ? -1.973 -3.715 -2.461 1.00 90.81 80 ILE A C 1
ATOM 671 O O . ILE A 1 80 ? -3.061 -3.965 -2.975 1.00 90.81 80 ILE A O 1
ATOM 675 N N . LEU A 1 81 ? -1.287 -4.604 -1.746 1.00 90.00 81 LEU A N 1
ATOM 676 C CA . LEU A 1 81 ? -1.776 -5.955 -1.486 1.00 90.00 81 LEU A CA 1
ATOM 677 C C . LEU A 1 81 ? -2.528 -6.031 -0.160 1.00 90.00 81 LEU A C 1
ATOM 679 O O . LEU A 1 81 ? -3.657 -6.505 -0.123 1.00 90.00 81 LEU A O 1
ATOM 683 N N . LEU A 1 82 ? -1.900 -5.581 0.923 1.00 90.69 82 LEU A N 1
ATOM 684 C CA . LEU A 1 82 ? -2.503 -5.566 2.249 1.00 90.69 82 LEU A CA 1
ATOM 685 C C . LEU A 1 82 ? -1.787 -4.580 3.168 1.00 90.69 82 LEU A C 1
ATOM 687 O O . LEU A 1 82 ? -0.669 -4.141 2.883 1.00 90.69 82 LEU A O 1
ATOM 691 N N . ILE A 1 83 ? -2.452 -4.273 4.276 1.00 92.12 83 ILE A N 1
ATOM 692 C CA . ILE A 1 83 ? -1.879 -3.584 5.429 1.00 92.12 83 ILE A CA 1
ATOM 693 C C . ILE A 1 83 ? -1.741 -4.621 6.541 1.00 92.12 83 ILE A C 1
ATOM 695 O O . ILE A 1 83 ? -2.691 -5.350 6.833 1.00 92.12 83 ILE A O 1
ATOM 699 N N . GLU A 1 84 ? -0.550 -4.693 7.118 1.00 91.62 84 GLU A N 1
ATOM 700 C CA . GLU A 1 84 ? -0.194 -5.558 8.236 1.00 91.62 84 GLU A CA 1
ATOM 701 C C . GLU A 1 84 ? 0.162 -4.678 9.429 1.00 91.62 84 GLU A C 1
ATOM 703 O O . GLU A 1 84 ? 1.030 -3.815 9.338 1.00 91.62 84 GLU A O 1
ATOM 708 N N . GLU A 1 85 ? -0.516 -4.881 10.550 1.00 91.06 85 GLU A N 1
ATOM 709 C CA . GLU A 1 85 ? -0.252 -4.164 11.791 1.00 91.06 85 GLU A CA 1
ATOM 710 C C . GLU A 1 85 ? -0.151 -5.183 12.927 1.00 91.06 85 GLU A C 1
ATOM 712 O O . GLU A 1 85 ? -0.979 -6.087 13.039 1.00 91.06 85 GLU A O 1
ATOM 717 N N . ASP A 1 86 ? 0.875 -5.048 13.754 1.00 87.19 86 ASP A N 1
ATOM 718 C CA . ASP A 1 86 ? 1.055 -5.760 15.014 1.00 87.19 86 ASP A CA 1
ATOM 719 C C . ASP A 1 86 ? 1.493 -4.758 16.103 1.00 87.19 86 ASP A C 1
ATOM 721 O O . ASP A 1 86 ? 1.576 -3.554 15.854 1.00 87.19 86 ASP A O 1
ATOM 725 N N . GLU A 1 87 ? 1.745 -5.222 17.331 1.00 83.81 87 GLU A N 1
ATOM 726 C CA . GLU A 1 87 ? 2.115 -4.335 18.450 1.00 83.81 87 GLU A CA 1
ATOM 727 C C . GLU A 1 87 ? 3.381 -3.499 18.181 1.00 83.81 87 GLU A C 1
ATOM 729 O O . GLU A 1 87 ? 3.547 -2.405 18.723 1.00 83.81 87 GLU A O 1
ATOM 734 N N . VAL A 1 88 ? 4.284 -3.999 17.340 1.00 85.19 88 VAL A N 1
ATOM 735 C CA . VAL A 1 88 ? 5.613 -3.433 17.101 1.00 85.19 88 VAL A CA 1
ATOM 736 C C . VAL A 1 88 ? 5.706 -2.827 15.698 1.00 85.19 88 VAL A C 1
ATOM 738 O O . VAL A 1 88 ? 6.273 -1.744 15.528 1.00 85.19 88 VAL A O 1
ATOM 741 N N . SER A 1 89 ? 5.100 -3.459 14.697 1.00 89.75 89 SER A N 1
ATOM 742 C CA . SER A 1 89 ? 5.281 -3.172 13.279 1.00 89.75 89 SER A CA 1
ATOM 743 C C . SER A 1 89 ? 3.985 -2.750 12.584 1.00 89.75 89 SER A C 1
ATOM 745 O O . SER A 1 89 ? 2.885 -3.189 12.913 1.00 89.75 89 SER A O 1
ATOM 747 N N . SER A 1 90 ? 4.120 -1.851 11.611 1.00 95.00 90 SER A N 1
ATOM 748 C CA . SER A 1 90 ? 3.021 -1.417 10.748 1.00 95.00 90 SER A CA 1
ATOM 749 C C . SER A 1 90 ? 3.567 -1.350 9.332 1.00 95.00 90 SER A C 1
ATOM 751 O O . SER A 1 90 ? 4.387 -0.491 9.020 1.00 95.00 90 SER A O 1
ATOM 753 N N . ASN A 1 91 ? 3.162 -2.292 8.492 1.00 95.88 91 ASN A N 1
ATOM 754 C CA . ASN A 1 91 ? 3.726 -2.518 7.175 1.00 95.88 91 ASN A CA 1
ATOM 755 C C . ASN A 1 91 ? 2.651 -2.452 6.089 1.00 95.88 91 ASN A C 1
ATOM 757 O O . ASN A 1 91 ? 1.542 -2.963 6.227 1.00 95.88 91 ASN A O 1
ATOM 761 N N . LEU A 1 92 ? 3.016 -1.860 4.959 1.00 95.44 92 LEU A N 1
ATOM 762 C CA . LEU A 1 92 ? 2.250 -1.868 3.725 1.00 95.44 92 LEU A CA 1
ATOM 763 C C . LEU A 1 92 ? 2.922 -2.820 2.739 1.00 95.44 92 LEU A C 1
ATOM 765 O O . LEU A 1 92 ? 4.067 -2.606 2.334 1.00 95.44 92 LEU A O 1
ATOM 769 N N . LEU A 1 93 ? 2.209 -3.862 2.319 1.00 94.31 93 LEU A N 1
ATOM 770 C CA . LEU A 1 93 ? 2.707 -4.774 1.295 1.00 94.31 93 LEU A CA 1
ATOM 771 C C . LEU A 1 93 ? 2.363 -4.232 -0.091 1.00 94.31 93 LEU A C 1
ATOM 773 O O . LEU A 1 93 ? 1.196 -4.052 -0.448 1.00 94.31 93 LEU A O 1
ATOM 777 N N . ILE A 1 94 ? 3.400 -4.012 -0.892 1.00 92.88 94 ILE A N 1
ATOM 778 C CA . ILE A 1 94 ? 3.313 -3.424 -2.224 1.00 92.88 94 ILE A CA 1
ATOM 779 C C . ILE A 1 94 ? 3.827 -4.436 -3.246 1.00 92.88 94 ILE A C 1
ATOM 781 O O . ILE A 1 94 ? 4.957 -4.918 -3.162 1.00 92.88 94 ILE A O 1
ATOM 785 N N . SER A 1 95 ? 3.012 -4.737 -4.254 1.00 90.38 95 SER A N 1
ATOM 786 C CA . SER A 1 95 ? 3.473 -5.435 -5.453 1.00 90.38 95 SER A CA 1
ATOM 787 C C . SER A 1 95 ? 4.010 -4.426 -6.453 1.00 90.38 95 SER A C 1
ATOM 789 O O . SER A 1 95 ? 3.318 -3.477 -6.809 1.00 90.38 95 SER A O 1
ATOM 791 N N . ILE A 1 96 ? 5.219 -4.668 -6.941 1.00 88.69 96 ILE A N 1
ATOM 792 C CA . ILE A 1 96 ? 5.849 -3.922 -8.032 1.00 88.69 96 ILE A CA 1
ATOM 793 C C . ILE A 1 96 ? 6.225 -4.909 -9.148 1.00 88.69 96 ILE A C 1
ATOM 795 O O . ILE A 1 96 ? 6.154 -6.126 -8.932 1.00 88.69 96 ILE A O 1
ATOM 799 N N . PRO A 1 97 ? 6.635 -4.452 -10.344 1.00 86.75 97 PRO A N 1
AT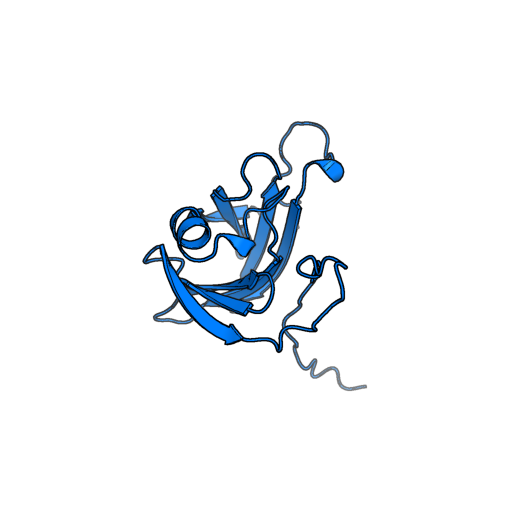OM 800 C CA . PRO A 1 97 ? 7.038 -5.351 -11.416 1.00 86.75 97 PRO A CA 1
ATOM 801 C C . PRO A 1 97 ? 8.104 -6.358 -10.962 1.00 86.75 97 PRO A C 1
ATOM 803 O O . PRO A 1 97 ? 9.248 -6.016 -10.667 1.00 86.75 97 PRO A O 1
ATOM 806 N N . GLY A 1 98 ? 7.702 -7.628 -10.905 1.00 84.88 98 GLY A N 1
ATOM 807 C CA . GLY A 1 98 ? 8.572 -8.743 -10.549 1.00 84.88 98 GLY A CA 1
ATOM 808 C C . GLY A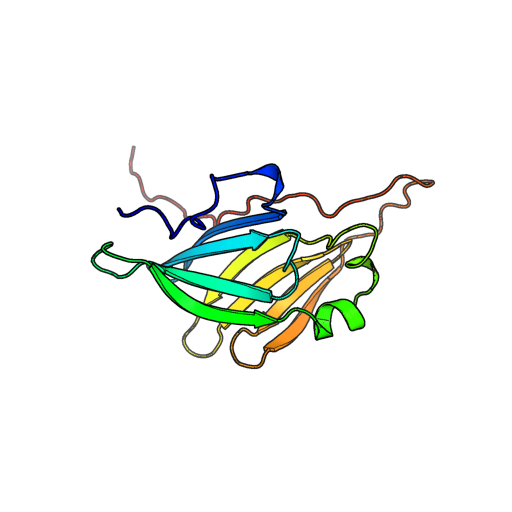 1 98 ? 8.914 -8.878 -9.064 1.00 84.88 98 GLY A C 1
ATOM 809 O O . GLY A 1 98 ? 9.718 -9.748 -8.753 1.00 84.88 98 GLY A O 1
ATOM 810 N N . LYS A 1 99 ? 8.352 -8.074 -8.144 1.00 90.19 99 LYS A N 1
ATOM 811 C CA . LYS A 1 99 ? 8.692 -8.158 -6.708 1.00 90.19 99 LYS A CA 1
ATOM 812 C C . LYS A 1 99 ? 7.515 -7.862 -5.778 1.00 90.19 99 LYS A C 1
ATOM 814 O O . LYS A 1 99 ? 6.576 -7.151 -6.140 1.00 90.19 99 LYS A O 1
ATOM 819 N N . ILE A 1 100 ? 7.617 -8.370 -4.552 1.00 92.00 100 ILE A N 1
ATOM 820 C CA . ILE A 1 100 ? 6.810 -7.939 -3.404 1.00 92.00 100 ILE A CA 1
ATOM 821 C C . ILE A 1 100 ? 7.725 -7.220 -2.416 1.00 92.00 100 ILE A C 1
ATOM 823 O O . ILE A 1 100 ? 8.772 -7.746 -2.025 1.00 92.00 100 ILE A O 1
ATOM 827 N N . ILE A 1 101 ? 7.306 -6.029 -2.005 1.00 95.12 101 ILE A N 1
ATOM 828 C CA . ILE A 1 101 ? 8.004 -5.160 -1.065 1.00 95.12 101 ILE A CA 1
ATOM 829 C C . ILE A 1 101 ? 7.154 -5.008 0.199 1.00 95.12 101 ILE A C 1
ATOM 831 O O . ILE A 1 101 ? 5.952 -4.775 0.106 1.00 95.12 101 ILE A O 1
ATOM 835 N N . SER A 1 102 ? 7.788 -5.115 1.364 1.00 96.50 102 SER A N 1
ATOM 836 C CA . SER A 1 102 ? 7.251 -4.620 2.633 1.00 96.50 102 SER A CA 1
ATOM 837 C C . SER A 1 102 ? 7.735 -3.195 2.825 1.00 96.50 102 SER A C 1
ATOM 839 O O . SER A 1 102 ? 8.944 -2.957 2.765 1.00 96.50 102 SER A O 1
ATOM 841 N N . TYR A 1 103 ? 6.818 -2.265 3.042 1.00 97.25 103 TYR A N 1
ATOM 842 C CA . TYR A 1 103 ? 7.117 -0.872 3.341 1.00 97.25 103 TYR A CA 1
ATOM 843 C C . TYR A 1 103 ? 6.717 -0.574 4.786 1.00 97.25 103 TYR A C 1
ATOM 845 O O . TYR A 1 103 ? 5.545 -0.702 5.129 1.00 97.25 103 TYR A O 1
ATOM 853 N N . ASP A 1 104 ? 7.675 -0.190 5.620 1.00 96.69 104 ASP A N 1
ATOM 854 C CA . ASP A 1 104 ? 7.440 0.193 7.009 1.00 96.69 104 ASP A CA 1
ATOM 855 C C . ASP A 1 104 ? 6.796 1.585 7.058 1.00 96.69 104 ASP A C 1
ATOM 857 O O . ASP A 1 104 ? 7.363 2.571 6.583 1.00 96.69 104 ASP A O 1
ATOM 861 N N . LEU A 1 105 ? 5.592 1.660 7.620 1.00 96.12 105 LEU A N 1
ATOM 862 C CA . LEU A 1 105 ? 4.777 2.873 7.672 1.00 96.12 105 LEU A CA 1
ATOM 863 C C . LEU A 1 105 ? 5.243 3.878 8.733 1.00 96.12 105 LEU A C 1
ATOM 865 O O . LEU A 1 105 ? 4.859 5.043 8.653 1.00 96.12 105 LEU A O 1
ATOM 869 N N . LYS A 1 106 ? 6.048 3.450 9.714 1.00 93.75 106 LYS A N 1
ATOM 870 C CA . LYS A 1 106 ? 6.575 4.310 10.784 1.00 93.75 106 LYS A CA 1
ATOM 871 C C . LYS A 1 106 ? 7.927 4.894 10.385 1.00 93.75 106 LYS A C 1
ATOM 873 O O . LYS A 1 106 ? 8.112 6.105 10.427 1.00 93.75 106 LYS A O 1
ATOM 878 N N . GLU A 1 107 ? 8.841 4.031 9.951 1.00 94.06 107 GLU A N 1
ATOM 879 C CA . GLU A 1 107 ? 10.220 4.396 9.600 1.00 94.06 107 GLU A CA 1
ATOM 880 C C . GLU A 1 107 ? 10.369 4.854 8.144 1.00 94.06 107 GLU A C 1
ATOM 882 O O . GLU A 1 107 ? 11.436 5.318 7.747 1.00 94.06 107 GLU A O 1
ATOM 887 N N . MET A 1 108 ? 9.322 4.700 7.323 1.00 93.94 108 MET A N 1
ATOM 888 C CA . MET A 1 108 ? 9.345 5.012 5.888 1.00 93.94 108 MET A CA 1
ATOM 889 C C . MET A 1 108 ? 10.471 4.282 5.139 1.00 93.94 108 MET A C 1
ATOM 891 O O . MET A 1 108 ? 11.080 4.797 4.201 1.00 93.94 108 MET A O 1
ATOM 895 N N . SER A 1 109 ? 10.760 3.058 5.576 1.00 95.19 109 SER A N 1
ATOM 896 C CA . SER A 1 109 ? 11.793 2.201 5.002 1.00 95.19 109 SER A CA 1
ATOM 897 C C . SER A 1 109 ? 11.161 1.037 4.248 1.00 95.19 109 SER A C 1
ATOM 899 O O . SER A 1 109 ? 9.969 0.765 4.372 1.00 95.19 109 SER A O 1
ATOM 901 N N . PHE A 1 110 ? 11.937 0.331 3.429 1.00 96.69 110 PHE A N 1
ATOM 902 C CA . PHE A 1 110 ? 11.405 -0.796 2.673 1.00 96.69 110 PHE A CA 1
ATOM 903 C C . PHE A 1 110 ? 12.368 -1.970 2.606 1.00 96.69 110 PHE A C 1
ATOM 905 O O . PHE A 1 110 ? 13.589 -1.830 2.531 1.00 96.69 110 PHE A O 1
ATOM 912 N N . LYS A 1 111 ? 11.780 -3.163 2.568 1.00 96.50 111 LYS A N 1
ATOM 913 C CA . LYS A 1 111 ? 12.481 -4.432 2.436 1.00 96.50 111 LYS A CA 1
ATOM 914 C C . LYS A 1 111 ? 11.816 -5.276 1.362 1.00 96.50 111 LYS A C 1
ATOM 916 O O . LYS A 1 111 ? 10.601 -5.447 1.333 1.00 96.50 111 LYS A O 1
ATOM 921 N N . LYS A 1 112 ? 12.628 -5.869 0.493 1.00 96.12 112 LYS A N 1
ATOM 922 C CA . LYS A 1 112 ? 12.151 -6.862 -0.469 1.00 96.12 112 LYS A CA 1
ATOM 923 C C . LYS A 1 112 ? 11.780 -8.160 0.253 1.00 96.12 112 LYS A C 1
ATOM 925 O O . LYS A 1 112 ? 12.620 -8.721 0.956 1.00 96.12 112 LYS A O 1
ATOM 930 N N . LEU A 1 113 ? 10.555 -8.639 0.049 1.00 93.88 113 LEU A N 1
ATOM 931 C CA . LEU A 1 113 ? 10.074 -9.910 0.601 1.00 93.88 113 LEU A CA 1
ATOM 932 C C . LEU A 1 113 ? 10.243 -11.065 -0.385 1.00 93.88 113 LEU A C 1
ATOM 934 O O . LEU A 1 113 ? 10.639 -12.159 0.008 1.00 93.88 113 LEU A O 1
ATOM 938 N N . HIS A 1 114 ? 9.937 -10.827 -1.661 1.00 90.69 114 HIS A N 1
ATOM 939 C CA . HIS A 1 114 ? 9.913 -11.882 -2.669 1.00 90.69 114 HIS A CA 1
ATOM 940 C C . HIS A 1 114 ? 10.239 -11.350 -4.067 1.00 90.69 114 HIS A C 1
ATOM 942 O O . HIS A 1 114 ? 9.868 -10.225 -4.405 1.00 90.69 114 HIS A O 1
ATOM 948 N N . ASP A 1 115 ? 10.890 -12.183 -4.880 1.00 89.00 115 ASP A N 1
ATOM 949 C CA . ASP A 1 115 ? 11.090 -11.966 -6.313 1.00 89.00 115 ASP A CA 1
ATOM 950 C C . ASP A 1 115 ? 10.219 -12.956 -7.089 1.00 89.00 115 ASP A C 1
ATOM 952 O O . ASP A 1 115 ? 10.238 -14.156 -6.822 1.00 89.00 115 ASP A O 1
ATOM 956 N N . PHE A 1 116 ? 9.493 -12.466 -8.085 1.00 79.44 116 PHE A N 1
ATOM 957 C CA . PHE A 1 116 ? 8.826 -13.321 -9.054 1.00 79.44 116 PHE A CA 1
ATOM 958 C C . PHE A 1 116 ? 9.784 -13.651 -10.201 1.00 79.44 116 PHE A C 1
ATOM 960 O O . PHE A 1 116 ? 10.548 -12.779 -10.630 1.00 79.44 116 PHE A O 1
ATOM 967 N N . PRO A 1 117 ? 9.734 -14.877 -10.753 1.00 64.81 117 PRO A N 1
ATOM 968 C CA . PRO A 1 117 ? 10.504 -15.208 -11.941 1.00 64.81 117 PRO A CA 1
ATOM 969 C C . PRO A 1 117 ? 10.141 -14.242 -13.074 1.00 64.81 117 PRO A C 1
ATOM 971 O O . PRO A 1 117 ? 8.969 -14.059 -13.413 1.00 64.81 117 PRO A O 1
ATOM 974 N N . SER A 1 118 ? 11.157 -13.602 -13.651 1.00 56.16 118 SER A N 1
ATOM 975 C CA . SER A 1 118 ? 10.994 -12.742 -14.816 1.00 56.16 118 SER A CA 1
ATOM 976 C C . SER A 1 118 ? 10.529 -13.605 -15.982 1.00 56.16 118 SER A C 1
ATOM 978 O O . SER A 1 118 ? 11.302 -14.379 -16.535 1.00 56.16 118 SER A O 1
ATOM 980 N N . ILE A 1 119 ? 9.256 -13.503 -16.366 1.00 54.38 119 ILE A N 1
ATOM 981 C CA . ILE A 1 119 ? 8.785 -14.164 -17.585 1.00 54.38 119 ILE A CA 1
ATOM 982 C C . ILE A 1 119 ? 9.473 -13.439 -18.752 1.00 54.38 119 ILE A C 1
ATOM 984 O O . ILE A 1 119 ? 9.197 -12.247 -18.953 1.00 54.38 119 ILE A O 1
ATOM 988 N N . PRO A 1 120 ? 10.383 -14.096 -19.507 1.00 46.31 120 PRO A N 1
ATOM 989 C CA . PRO A 1 120 ? 11.061 -13.475 -20.632 1.00 46.31 120 PRO A CA 1
ATOM 990 C C . PRO A 1 120 ? 10.028 -13.315 -21.736 1.00 46.31 120 PRO A C 1
ATOM 992 O O . PRO A 1 120 ? 9.762 -14.205 -22.537 1.00 46.31 120 PRO A O 1
ATOM 995 N N . THR A 1 121 ? 9.367 -12.171 -21.718 1.00 50.38 121 THR A N 1
ATOM 996 C CA . THR A 1 121 ? 8.276 -11.887 -22.629 1.00 50.38 121 THR A CA 1
ATOM 997 C C . THR A 1 121 ? 8.903 -11.089 -23.754 1.00 50.38 121 THR A C 1
ATOM 999 O O . THR A 1 121 ? 9.282 -9.943 -23.535 1.00 50.38 121 THR A O 1
ATOM 1002 N N . GLY A 1 122 ? 9.113 -11.714 -24.917 1.00 43.62 122 GLY A N 1
ATOM 1003 C CA . GLY A 1 122 ? 9.809 -11.142 -26.078 1.00 43.62 122 GLY A CA 1
ATOM 1004 C C . GLY A 1 122 ? 9.245 -9.785 -26.516 1.00 43.62 122 GLY A C 1
ATOM 1005 O O . GLY A 1 122 ? 8.408 -9.710 -27.406 1.00 43.62 122 GLY A O 1
ATOM 1006 N N . GLY A 1 123 ? 9.671 -8.713 -25.848 1.00 49.34 123 GLY A N 1
ATOM 1007 C CA . GLY A 1 123 ? 9.181 -7.346 -26.024 1.00 49.34 123 GLY A CA 1
ATOM 1008 C C . GLY A 1 123 ? 7.814 -7.019 -25.400 1.00 49.34 123 GLY A C 1
ATOM 1009 O O . GLY A 1 123 ? 7.460 -5.840 -25.353 1.00 49.34 123 GLY A O 1
ATO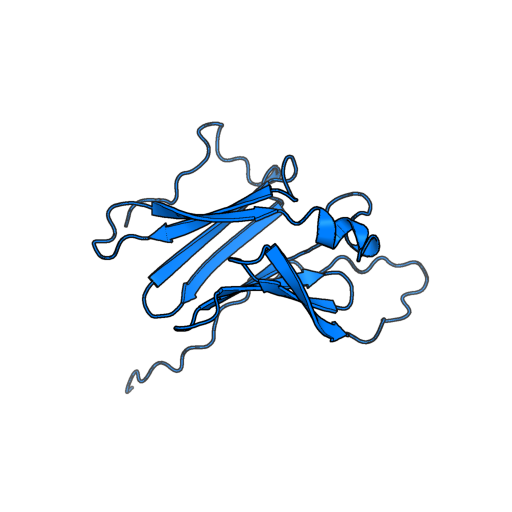M 1010 N N . ALA A 1 124 ? 7.044 -7.997 -24.902 1.00 48.72 124 ALA A N 1
ATOM 1011 C CA . ALA A 1 124 ? 5.719 -7.738 -24.329 1.00 48.72 124 ALA A CA 1
ATOM 1012 C C . ALA A 1 124 ? 5.789 -7.377 -22.833 1.00 48.72 124 ALA A C 1
ATOM 1014 O O . ALA A 1 124 ? 6.525 -7.955 -22.039 1.00 48.72 124 ALA A O 1
ATOM 1015 N N . ARG A 1 125 ? 5.047 -6.331 -22.470 1.00 52.38 125 ARG A N 1
ATOM 1016 C CA . ARG A 1 125 ? 5.226 -5.545 -21.247 1.00 52.38 125 ARG A CA 1
ATOM 1017 C C . ARG A 1 125 ? 4.387 -6.130 -20.114 1.00 52.38 125 ARG A C 1
ATOM 1019 O O . ARG A 1 125 ? 3.168 -6.011 -20.150 1.00 52.38 125 ARG A O 1
ATOM 1026 N N . VAL A 1 126 ? 5.019 -6.712 -19.098 1.00 51.38 126 VAL A N 1
ATOM 1027 C CA . VAL A 1 126 ? 4.312 -7.082 -17.863 1.00 51.38 126 VAL A CA 1
ATOM 1028 C C . VAL A 1 126 ? 4.147 -5.816 -17.025 1.00 51.38 126 VAL A C 1
ATOM 1030 O O . VAL A 1 126 ? 5.113 -5.334 -16.435 1.00 51.38 126 VAL A O 1
ATOM 1033 N N . THR A 1 127 ? 2.948 -5.238 -17.047 1.00 53.06 127 THR A N 1
ATOM 1034 C CA . THR A 1 127 ? 2.492 -4.322 -15.992 1.00 53.06 127 THR A CA 1
ATOM 1035 C C . THR A 1 127 ? 2.306 -5.120 -14.707 1.00 53.06 127 THR A C 1
ATOM 1037 O O . THR A 1 127 ? 1.872 -6.274 -14.797 1.00 53.06 127 THR A O 1
ATOM 1040 N N . ALA A 1 128 ? 2.574 -4.548 -13.530 1.00 53.66 128 ALA A N 1
ATOM 1041 C CA . ALA A 1 128 ? 2.141 -5.187 -12.290 1.00 53.66 128 ALA A CA 1
ATOM 1042 C C . ALA A 1 128 ? 0.621 -5.405 -12.392 1.00 53.66 128 ALA A C 1
ATOM 1044 O O . ALA A 1 128 ? -0.116 -4.464 -12.717 1.00 53.66 128 ALA A O 1
ATOM 1045 N N . PRO A 1 129 ? 0.116 -6.637 -12.208 1.00 54.31 129 PRO A N 1
ATOM 1046 C CA . PRO A 1 129 ? -1.316 -6.853 -12.264 1.00 54.31 129 PRO A CA 1
ATOM 1047 C C . PRO A 1 129 ? -1.991 -5.973 -11.211 1.00 54.31 129 PRO A C 1
ATOM 1049 O O . PRO A 1 129 ? -1.488 -5.794 -10.097 1.00 54.31 129 PRO A O 1
ATOM 1052 N N . ARG A 1 130 ? -3.124 -5.375 -11.582 1.00 57.75 130 ARG A N 1
ATOM 1053 C CA . ARG A 1 130 ? -3.980 -4.687 -10.617 1.00 57.75 130 ARG A CA 1
ATOM 1054 C C . ARG A 1 130 ? -4.619 -5.761 -9.756 1.00 57.75 130 ARG A C 1
ATOM 1056 O O . ARG A 1 130 ? -5.543 -6.436 -10.201 1.00 57.75 130 ARG A O 1
ATOM 1063 N N . TYR A 1 131 ? -4.076 -5.952 -8.565 1.00 59.84 131 TYR A N 1
ATOM 1064 C CA . TYR A 1 131 ? -4.613 -6.898 -7.605 1.00 59.84 131 TYR A CA 1
ATOM 1065 C C . TYR A 1 131 ? -5.611 -6.173 -6.710 1.00 59.84 131 TYR A C 1
ATOM 1067 O O . TYR A 1 131 ? -5.293 -5.134 -6.139 1.00 59.84 131 TYR A O 1
ATOM 1075 N N . SER A 1 132 ? -6.801 -6.744 -6.568 1.00 58.03 132 SER A N 1
ATOM 1076 C CA . SER A 1 132 ? -7.595 -6.566 -5.358 1.00 58.03 132 SER A CA 1
ATOM 1077 C C . SER A 1 132 ? -7.278 -7.773 -4.491 1.00 58.03 132 SER A C 1
ATOM 1079 O O . SER A 1 132 ? -7.790 -8.865 -4.733 1.00 58.03 132 SER A O 1
ATOM 1081 N N . ALA A 1 133 ? -6.329 -7.612 -3.576 1.00 60.88 133 ALA A N 1
ATOM 1082 C CA . ALA A 1 133 ? -6.005 -8.651 -2.616 1.00 60.88 133 ALA A CA 1
ATOM 1083 C C . ALA A 1 133 ? -6.857 -8.440 -1.363 1.00 60.88 133 ALA A C 1
ATOM 1085 O O . ALA A 1 133 ? -7.015 -7.323 -0.874 1.00 60.88 133 ALA A O 1
ATOM 1086 N N . TYR A 1 134 ? -7.434 -9.533 -0.879 1.00 62.12 134 TYR A N 1
ATOM 1087 C CA . TYR A 1 134 ? -8.229 -9.561 0.338 1.00 62.12 134 TYR A CA 1
ATOM 1088 C C . TYR A 1 134 ? -7.610 -10.594 1.261 1.00 62.12 134 TYR A C 1
ATOM 1090 O O . TYR A 1 134 ? -7.286 -11.704 0.829 1.00 62.12 134 TYR A O 1
ATOM 1098 N N . ARG A 1 135 ? -7.434 -10.229 2.531 1.00 65.81 135 ARG A N 1
ATOM 1099 C CA . ARG A 1 135 ? -6.984 -11.176 3.546 1.00 65.81 135 ARG A CA 1
ATOM 1100 C C . ARG A 1 135 ? -8.012 -12.301 3.639 1.00 65.81 135 ARG A C 1
ATOM 1102 O O . ARG A 1 135 ? -9.198 -12.041 3.833 1.00 65.81 135 ARG A O 1
ATOM 1109 N N . TYR A 1 136 ? -7.555 -13.539 3.480 1.00 67.00 136 TYR A N 1
ATOM 1110 C CA . TYR A 1 136 ? -8.402 -14.700 3.708 1.00 67.00 136 TYR A CA 1
ATOM 1111 C C . TYR A 1 136 ? -8.773 -14.760 5.193 1.00 67.00 136 TYR A C 1
ATOM 1113 O O . TYR A 1 136 ? -7.891 -14.730 6.053 1.00 67.00 136 TYR A O 1
ATOM 1121 N N . TYR A 1 137 ? -10.069 -14.841 5.475 1.00 63.81 137 TYR A N 1
ATOM 1122 C CA . TYR A 1 137 ? -10.601 -15.156 6.792 1.00 63.81 137 TYR A CA 1
ATOM 1123 C C . TYR A 1 137 ? -11.436 -16.429 6.661 1.00 63.81 137 TYR A C 1
ATOM 1125 O O . TYR A 1 137 ? -12.317 -16.526 5.808 1.00 63.81 137 TYR A O 1
ATOM 1133 N N . GLU A 1 138 ? -11.138 -17.427 7.487 1.00 64.00 138 GLU A N 1
ATOM 1134 C CA . GLU A 1 138 ? -11.958 -18.629 7.576 1.00 64.00 138 GLU A CA 1
ATOM 1135 C C . GLU A 1 138 ? -13.223 -18.274 8.361 1.00 64.00 138 GLU A C 1
ATOM 1137 O O . GLU A 1 138 ? -13.180 -18.009 9.562 1.00 64.00 138 GLU A O 1
ATOM 1142 N N . SER A 1 139 ? -14.363 -18.185 7.677 1.00 62.53 139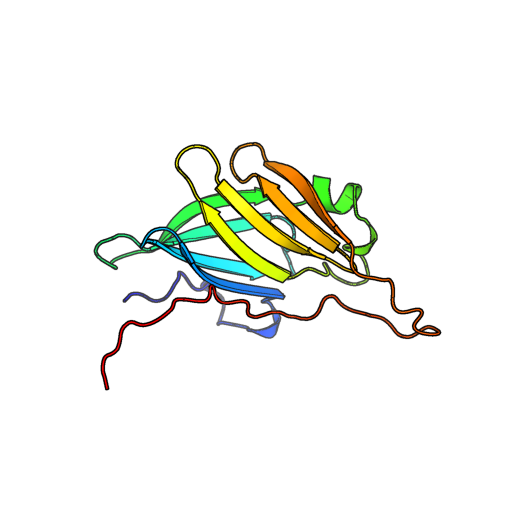 SER A N 1
ATOM 1143 C CA . SER A 1 13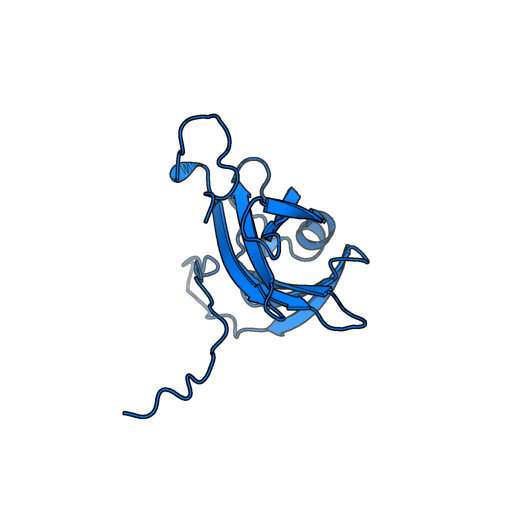9 ? -15.638 -17.969 8.353 1.00 62.53 139 SER A CA 1
ATOM 1144 C C . SER A 1 139 ? -16.094 -19.277 8.998 1.00 62.53 139 SER A C 1
ATOM 1146 O O . SER A 1 139 ? -16.439 -20.219 8.286 1.00 62.53 139 SER A O 1
ATOM 1148 N N . LEU A 1 140 ? -16.184 -19.318 10.330 1.00 64.00 140 LEU A N 1
ATOM 1149 C CA . LEU A 1 140 ? -16.823 -20.402 11.096 1.00 64.00 140 LEU A CA 1
ATOM 1150 C C . LEU A 1 140 ? -18.361 -20.395 10.958 1.00 64.00 140 LEU A C 1
ATOM 1152 O O . LEU A 1 140 ? -19.087 -20.643 11.921 1.00 64.00 140 LEU A O 1
ATOM 1156 N N . ALA A 1 141 ? -18.887 -20.077 9.775 1.00 57.81 141 ALA A N 1
ATOM 1157 C CA . ALA A 1 141 ? -20.307 -20.219 9.508 1.00 57.81 141 ALA A CA 1
ATOM 1158 C C . ALA A 1 141 ? -20.630 -21.720 9.493 1.00 57.81 141 ALA A C 1
ATOM 1160 O O . ALA A 1 141 ? -20.339 -22.418 8.523 1.00 57.81 141 ALA A O 1
ATOM 1161 N N . CYS A 1 142 ? -21.183 -22.226 10.599 1.00 56.28 142 CYS A N 1
ATOM 1162 C CA . CYS A 1 142 ? -21.815 -23.539 10.616 1.00 56.28 142 CYS A CA 1
ATOM 1163 C C . CYS A 1 142 ? -22.997 -23.504 9.639 1.00 56.28 142 CYS A C 1
ATOM 1165 O O . CYS A 1 142 ? -23.867 -22.641 9.767 1.00 56.28 142 CYS A O 1
ATOM 1167 N N . VAL A 1 143 ? -22.990 -24.414 8.663 1.00 57.84 143 VAL A N 1
ATOM 1168 C CA . VAL A 1 143 ? -24.150 -24.728 7.814 1.00 57.84 143 VAL A CA 1
ATOM 1169 C C . VAL A 1 143 ? -25.063 -25.687 8.560 1.00 57.84 143 VAL A C 1
ATOM 1171 O O . VAL A 1 143 ? -24.520 -26.633 9.176 1.00 57.84 143 VAL A O 1
#

Radius of gyration: 16.29 Å; chains: 1; bounding box: 40×42×44 Å

Sequence (143 aa):
MPLPPIPTDKFNRKKVKCEYFGVCNEHLYFVEVHHSSATRFDILEMDIDYTCWTVKYHVDLQELTIAYPEMVRAHYDFSILLIEEDEVSSNLLISIPGKIISYDLKEMSFKKLHDFPSIPTGGARVTAPRYSAYRYYESLACV

Organism: NCBI:txid357466

Secondary structure (DSSP, 8-state):
-PPP---SS---TTTEEEEEEEEETTEEEEEEEEGGGTTEEEEEEE-TTSS-EEEEEEEE-HHHHHH-GGGBSSSB--EEEEEEE-SS-EEEEEEETTEEEEEETTT--EEEEEE------SS---PPP--------------

Foldseek 3Di:
DDDAPDPPPPPDVVQWDAWAWADEPNWTWIWTAGQVHNQWTFIWIQDPVNPYIDTDFIGGCPVVCVVCVQCVDVTRFKYFADWYDDPPFTWTWMGGVQFIKTATRPVRDIDTDDGHPDPPDPPDDDGRDRDHHYDDDDDPPDD

pLDDT: mean 81.25, std 15.21, range [43.62, 97.25]